Protein AF-A0A1Z8KVC8-F1 (afdb_monomer)

Radius of gyration: 17.18 Å; Cα contacts (8 Å, |Δi|>4): 32; chains: 1; bounding box: 42×30×48 Å

Solvent-accessible surface area (backbone atoms only — not comparable to full-atom values): 5539 Å² total; per-residue (Å²): 132,96,69,88,51,96,74,48,54,94,98,52,83,68,76,79,89,82,76,93,52,73,95,78,58,62,89,96,56,94,77,87,86,84,87,86,85,68,39,76,56,100,87,40,82,44,82,67,77,73,64,53,85,83,89,46,84,57,81,78,82,93,79,87,86,85,86,88,84,84,131

Mean predicted aligned error: 6.05 Å

Secondary structure (DSSP, 8-state):
--S--SS--TTSPPPPP----GGG--TTS---------EE-SSSEEPPPPPPSSSPPPP------------

Structure (mmCIF, N/CA/C/O backbone):
data_AF-A0A1Z8KVC8-F1
#
_entry.id   AF-A0A1Z8KVC8-F1
#
loop_
_atom_site.group_PDB
_atom_site.id
_atom_site.type_symbol
_atom_site.label_atom_id
_atom_site.label_alt_id
_atom_site.label_comp_id
_atom_site.label_asym_id
_atom_site.label_entity_id
_atom_site.label_seq_id
_atom_site.pdbx_PDB_ins_code
_atom_site.Cartn_x
_atom_site.Cartn_y
_atom_site.Cartn_z
_atom_site.occupancy
_atom_site.B_iso_or_equiv
_atom_site.auth_seq_id
_atom_site.auth_comp_id
_atom_site.auth_asym_id
_atom_site.auth_atom_id
_atom_site.pdbx_PDB_model_num
ATOM 1 N N . TRP A 1 1 ? -2.396 3.521 -23.752 1.00 54.66 1 TRP A N 1
ATOM 2 C CA . TRP A 1 1 ? -1.278 3.315 -22.812 1.00 54.66 1 TRP A CA 1
ATOM 3 C C . TRP A 1 1 ? -0.977 1.818 -22.834 1.00 54.66 1 TRP A C 1
ATOM 5 O O . T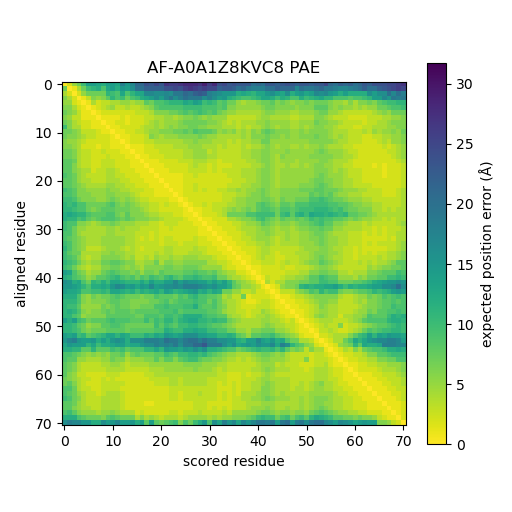RP A 1 1 ? -1.768 1.044 -22.334 1.00 54.66 1 TRP A O 1
ATOM 15 N N . GLY A 1 2 ? 0.033 1.387 -23.598 1.00 51.97 2 GLY A N 1
ATOM 16 C CA . GLY A 1 2 ? 0.152 -0.020 -24.032 1.00 51.97 2 GLY A CA 1
ATOM 17 C C . GLY A 1 2 ? 0.810 -0.984 -23.038 1.00 51.97 2 GLY A C 1
ATOM 18 O O . GLY A 1 2 ? 0.768 -2.186 -23.259 1.00 51.97 2 GLY A O 1
ATOM 19 N N . TYR A 1 3 ? 1.404 -0.471 -21.959 1.00 67.94 3 TYR A N 1
ATOM 20 C CA . TYR A 1 3 ? 2.090 -1.275 -20.949 1.00 67.94 3 TYR A CA 1
ATOM 21 C C . TYR A 1 3 ? 1.354 -1.162 -19.614 1.00 67.94 3 TYR A C 1
ATOM 23 O O . TYR A 1 3 ? 1.065 -0.048 -19.163 1.00 67.94 3 TYR A O 1
ATOM 31 N N . GLY A 1 4 ? 1.050 -2.307 -18.997 1.00 67.00 4 GLY A N 1
AT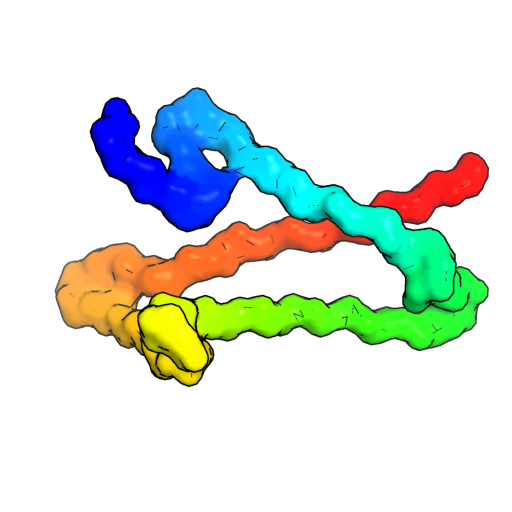OM 32 C CA . GLY A 1 4 ? 0.550 -2.360 -17.625 1.00 67.00 4 GLY A CA 1
ATOM 33 C C . GLY A 1 4 ? 1.599 -1.822 -16.652 1.00 67.00 4 GLY A C 1
ATOM 34 O O . GLY A 1 4 ? 2.800 -1.961 -16.885 1.00 67.00 4 GLY A O 1
ATOM 35 N N . ARG A 1 5 ? 1.150 -1.178 -15.575 1.00 83.06 5 ARG A N 1
ATOM 36 C CA . ARG A 1 5 ? 2.016 -0.739 -14.473 1.00 83.06 5 ARG A CA 1
ATOM 37 C C . ARG A 1 5 ? 1.672 -1.534 -13.219 1.00 83.06 5 ARG A C 1
ATOM 39 O O . ARG A 1 5 ? 0.644 -2.206 -13.171 1.00 83.06 5 ARG A O 1
ATOM 46 N N . ALA A 1 6 ? 2.539 -1.467 -12.215 1.00 82.81 6 ALA A N 1
ATOM 47 C CA . ALA A 1 6 ? 2.357 -2.175 -10.953 1.00 82.81 6 ALA A CA 1
ATOM 48 C C . ALA A 1 6 ? 1.166 -1.597 -10.159 1.00 82.81 6 ALA A C 1
ATOM 50 O O . ALA A 1 6 ? 1.339 -0.702 -9.338 1.00 82.81 6 ALA A O 1
ATOM 51 N N . GLY A 1 7 ? -0.046 -2.081 -10.447 1.00 85.88 7 GLY A N 1
ATOM 52 C CA . GLY A 1 7 ? -1.269 -1.749 -9.708 1.00 85.88 7 GLY A CA 1
ATO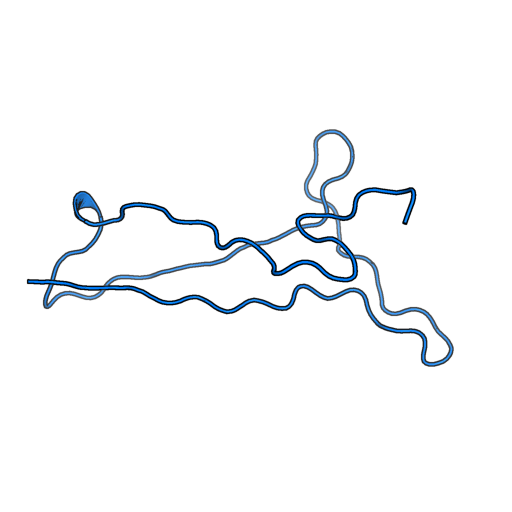M 53 C C . GLY A 1 7 ? -2.003 -0.474 -10.140 1.00 85.88 7 GLY A C 1
ATOM 54 O O . GLY A 1 7 ? -2.933 -0.069 -9.452 1.00 85.88 7 GLY A O 1
ATOM 55 N N . TRP A 1 8 ? -1.626 0.168 -11.255 1.00 88.62 8 TRP A N 1
ATOM 56 C CA . TRP A 1 8 ? -2.298 1.390 -11.724 1.00 88.62 8 TRP A CA 1
ATOM 57 C C . TRP A 1 8 ? -2.238 1.598 -13.241 1.00 88.62 8 TRP A C 1
ATOM 59 O O . TRP A 1 8 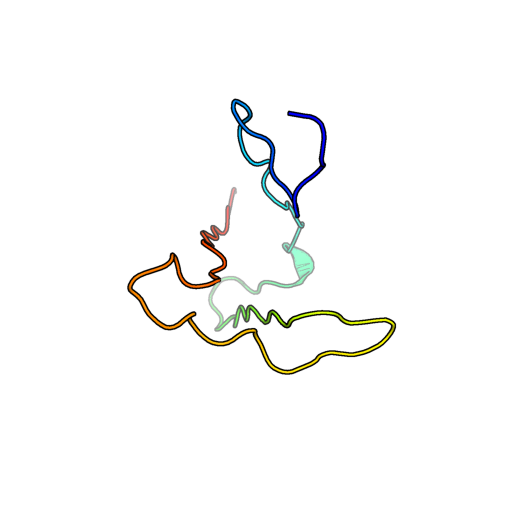? -1.390 1.034 -13.937 1.00 88.62 8 TRP A O 1
ATOM 69 N N . CYS A 1 9 ? -3.118 2.462 -13.753 1.00 89.12 9 CYS A N 1
ATOM 70 C CA . CYS A 1 9 ? -3.239 2.786 -15.174 1.00 89.12 9 CYS A CA 1
ATOM 71 C C . CYS A 1 9 ? -3.496 4.294 -15.363 1.00 89.12 9 CYS A C 1
ATOM 73 O O . CYS A 1 9 ? -4.262 4.873 -14.594 1.00 89.12 9 CYS A O 1
ATOM 75 N N . PRO A 1 10 ? -2.905 4.966 -16.371 1.00 90.31 10 PRO A N 1
ATOM 76 C CA . PRO A 1 10 ? -3.219 6.366 -16.649 1.00 90.31 10 PRO A CA 1
ATOM 77 C C . PRO A 1 10 ? -4.710 6.574 -16.952 1.00 90.31 10 PRO A C 1
ATOM 79 O O . PRO A 1 10 ? -5.260 5.909 -17.830 1.00 90.31 10 PRO A O 1
ATOM 82 N N . GLY A 1 11 ? -5.339 7.528 -16.260 1.00 91.75 11 GLY A N 1
ATOM 83 C CA . GLY A 1 11 ? -6.763 7.842 -16.424 1.00 91.75 11 GLY A CA 1
ATOM 84 C C . GLY A 1 11 ? -7.715 6.868 -15.722 1.00 91.75 11 GLY A C 1
ATOM 85 O O . GLY A 1 11 ? -8.891 6.838 -16.070 1.00 91.75 11 GLY A O 1
ATOM 86 N N . GLN A 1 12 ? -7.218 6.066 -14.776 1.00 89.75 12 GLN A N 1
ATOM 87 C CA . GLN A 1 12 ? -8.032 5.187 -13.938 1.00 89.75 12 GLN A CA 1
ATOM 88 C C . GLN A 1 12 ? -7.685 5.376 -12.466 1.00 89.75 12 GLN A C 1
ATOM 90 O O . GLN A 1 12 ? -6.517 5.563 -12.118 1.00 89.75 12 GLN A O 1
ATOM 95 N N . ASP A 1 13 ? -8.702 5.268 -11.619 1.00 92.75 13 ASP A N 1
ATOM 96 C CA . ASP A 1 13 ? -8.514 5.251 -10.175 1.00 92.75 13 ASP A CA 1
ATOM 97 C C . ASP A 1 13 ? -7.770 3.978 -9.746 1.00 92.75 13 ASP A C 1
ATOM 99 O O . ASP A 1 13 ? -7.999 2.876 -10.266 1.00 92.75 13 ASP A O 1
ATOM 103 N N . VAL A 1 14 ? -6.867 4.127 -8.776 1.00 91.81 14 VAL A N 1
ATOM 104 C CA . VAL A 1 14 ? -6.187 2.992 -8.145 1.00 91.81 14 VAL A CA 1
ATOM 105 C C . VAL A 1 14 ? -7.190 2.272 -7.251 1.00 91.81 14 VAL A C 1
ATOM 107 O O . VAL A 1 14 ? -7.795 2.880 -6.370 1.00 91.81 14 VAL A O 1
ATOM 110 N N . HIS A 1 15 ? -7.365 0.970 -7.468 1.00 91.81 15 HIS A N 1
ATOM 111 C CA . HIS A 1 15 ? -8.256 0.165 -6.639 1.00 91.81 15 HIS A CA 1
ATOM 112 C C . HIS A 1 15 ? -7.561 -0.178 -5.312 1.00 91.81 15 HIS A C 1
ATOM 114 O O . HIS A 1 15 ? -6.418 -0.643 -5.338 1.00 91.81 15 HIS A O 1
ATOM 120 N N . PRO A 1 16 ? -8.214 0.024 -4.155 1.00 92.25 16 PRO A N 1
ATOM 121 C CA . PRO A 1 16 ? -7.618 -0.302 -2.868 1.00 92.25 16 PRO A CA 1
ATOM 122 C C . PRO A 1 16 ? -7.538 -1.818 -2.664 1.00 92.25 16 PRO A C 1
ATOM 124 O O . PRO A 1 16 ? -8.423 -2.569 -3.079 1.00 92.25 16 PRO A O 1
ATOM 127 N N . MET A 1 17 ? -6.504 -2.263 -1.952 1.00 91.31 17 MET A N 1
ATOM 128 C CA . MET A 1 17 ? -6.484 -3.605 -1.376 1.00 91.31 17 MET A CA 1
ATOM 129 C C . MET A 1 17 ? -7.360 -3.611 -0.122 1.00 91.31 17 MET A C 1
ATOM 131 O O . MET A 1 17 ? -7.121 -2.844 0.809 1.00 91.31 17 MET A O 1
ATOM 135 N N . ILE A 1 18 ? -8.367 -4.482 -0.105 1.00 94.69 18 ILE A N 1
ATOM 136 C CA . ILE A 1 18 ? -9.281 -4.653 1.026 1.00 94.69 18 ILE A CA 1
ATOM 137 C C . ILE A 1 18 ? -9.014 -6.024 1.642 1.00 94.69 18 ILE A C 1
ATOM 139 O O . ILE A 1 18 ? -8.962 -7.035 0.943 1.00 94.69 18 ILE A O 1
ATOM 143 N N . THR A 1 19 ? -8.817 -6.062 2.954 1.00 93.94 19 THR A N 1
ATOM 144 C CA . THR A 1 19 ? -8.619 -7.294 3.720 1.00 93.94 19 THR A CA 1
ATOM 145 C C . THR A 1 19 ? -9.418 -7.189 5.004 1.00 93.94 19 THR A C 1
ATOM 147 O O . THR A 1 19 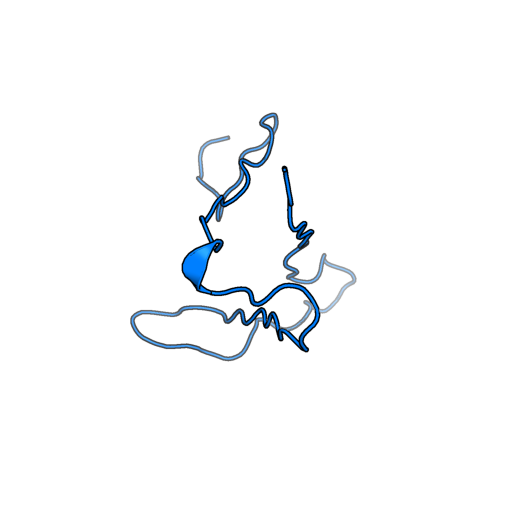? -9.341 -6.172 5.693 1.00 93.94 19 THR A O 1
ATOM 150 N N . ASP A 1 20 ? -10.204 -8.223 5.296 1.00 94.75 20 ASP A N 1
ATOM 151 C CA . ASP A 1 20 ? -10.918 -8.318 6.562 1.00 94.75 20 ASP A CA 1
ATOM 152 C C . ASP A 1 20 ? -9.926 -8.691 7.666 1.00 94.75 20 ASP A C 1
ATOM 154 O O . ASP A 1 20 ? -9.230 -9.704 7.577 1.00 94.75 20 ASP A O 1
ATOM 158 N N . ILE A 1 21 ? -9.838 -7.830 8.675 1.00 93.56 21 ILE A N 1
ATOM 159 C CA . ILE A 1 21 ? -8.950 -7.991 9.827 1.00 93.56 21 ILE A CA 1
ATOM 160 C C . ILE A 1 21 ? -9.729 -8.178 11.133 1.00 93.56 21 ILE A C 1
ATOM 162 O O . ILE A 1 21 ? -9.130 -8.097 12.201 1.00 93.56 21 ILE A O 1
ATOM 166 N N . THR A 1 22 ? -11.047 -8.404 11.070 1.00 92.94 22 THR A N 1
ATOM 167 C CA . THR A 1 22 ? -11.941 -8.441 12.242 1.00 92.94 22 THR A CA 1
ATOM 168 C C . THR A 1 22 ? -11.430 -9.389 13.325 1.00 92.94 22 THR A C 1
ATOM 170 O O . THR A 1 22 ? -11.358 -9.010 14.490 1.00 92.94 22 THR A O 1
ATOM 173 N N . ASP A 1 23 ? -10.979 -10.580 12.930 1.00 93.31 23 ASP A N 1
ATOM 174 C CA . ASP A 1 23 ? -10.499 -11.613 13.857 1.00 93.31 23 ASP A CA 1
ATOM 175 C C . ASP A 1 23 ? -9.040 -11.414 14.310 1.00 93.31 23 ASP A C 1
ATOM 177 O O . ASP A 1 23 ? -8.530 -12.171 15.135 1.00 93.31 23 ASP A O 1
ATOM 181 N N . TYR A 1 24 ? -8.356 -10.401 13.776 1.00 91.06 24 TYR A N 1
ATOM 182 C CA . TYR A 1 24 ? -6.952 -10.091 14.062 1.00 91.06 24 TYR A CA 1
ATOM 183 C C . TYR A 1 24 ? -6.779 -8.833 14.917 1.00 91.06 24 TYR A C 1
ATOM 185 O O . TYR A 1 24 ? -5.647 -8.467 15.232 1.00 91.06 24 TYR A O 1
ATOM 193 N N . VAL A 1 25 ? -7.877 -8.162 15.273 1.00 92.06 25 VAL A N 1
ATOM 194 C CA . VAL A 1 25 ? -7.858 -6.909 16.030 1.00 92.06 25 VAL A CA 1
ATOM 195 C C . VAL A 1 25 ? -8.602 -7.076 17.349 1.00 92.06 25 VAL A C 1
ATOM 197 O O . VAL A 1 25 ? -9.787 -7.403 17.380 1.00 92.06 25 VAL A O 1
ATOM 200 N N . ALA A 1 26 ? -7.931 -6.765 18.455 1.00 91.56 26 ALA A N 1
ATOM 201 C CA . ALA A 1 26 ? -8.543 -6.700 19.778 1.00 91.56 26 ALA A CA 1
ATOM 202 C C . ALA A 1 26 ? -8.869 -5.242 20.137 1.00 91.56 26 ALA A C 1
ATOM 204 O O . ALA A 1 26 ? -7.982 -4.406 20.319 1.00 91.56 26 ALA A O 1
ATOM 205 N N . THR A 1 27 ? -10.161 -4.906 20.233 1.00 89.50 27 THR A N 1
ATOM 206 C CA . THR A 1 27 ? -10.578 -3.538 20.588 1.00 89.50 27 THR A CA 1
ATOM 207 C C . THR A 1 27 ? -10.226 -3.231 22.042 1.00 89.50 27 THR A C 1
ATOM 209 O O . THR A 1 27 ? -10.658 -3.939 22.946 1.00 89.50 27 THR A O 1
ATOM 212 N N . GLY A 1 28 ? -9.518 -2.123 22.271 1.00 90.75 28 GLY A N 1
ATOM 213 C CA . GLY A 1 28 ? -9.081 -1.702 23.607 1.00 90.75 28 GLY A CA 1
ATOM 214 C C . GLY A 1 28 ? -7.679 -2.184 23.985 1.00 90.75 28 GLY A C 1
ATOM 215 O O . GLY A 1 28 ? -7.171 -1.768 25.023 1.00 90.75 28 GLY A O 1
ATOM 216 N N . GLU A 1 29 ? -7.044 -2.992 23.135 1.00 93.12 29 GLU A N 1
ATOM 217 C CA . GLU A 1 29 ? -5.658 -3.436 23.287 1.00 93.12 29 GLU A CA 1
ATOM 218 C C . GLU A 1 29 ? -4.732 -2.766 22.258 1.00 93.12 29 GLU A C 1
ATOM 220 O O . GLU A 1 29 ? -5.175 -2.077 21.330 1.00 93.12 29 GLU A O 1
ATOM 225 N N . GLU A 1 30 ? -3.424 -2.958 22.428 1.00 93.44 30 GLU A N 1
ATOM 226 C CA . GLU A 1 30 ? -2.427 -2.534 21.449 1.00 93.44 30 GLU A CA 1
ATOM 227 C C . GLU A 1 30 ? -2.422 -3.493 20.255 1.00 93.44 30 GLU A C 1
ATOM 229 O O . GLU A 1 30 ? -2.232 -4.697 20.402 1.00 93.44 30 GLU A O 1
ATOM 234 N N . ASN A 1 31 ? -2.606 -2.939 19.058 1.00 92.19 31 ASN A N 1
ATOM 235 C CA . ASN A 1 31 ? -2.544 -3.675 17.802 1.00 92.19 31 ASN A CA 1
ATOM 236 C C . ASN A 1 31 ? -1.480 -3.017 16.913 1.00 92.19 31 ASN A C 1
ATOM 238 O O . ASN A 1 31 ? -1.483 -1.795 16.754 1.00 92.19 31 ASN A O 1
ATOM 242 N N . VAL A 1 32 ? -0.585 -3.810 16.317 1.00 93.19 32 VAL A N 1
ATOM 243 C CA . VAL A 1 32 ? 0.508 -3.307 15.467 1.00 93.19 32 VAL A CA 1
ATOM 244 C C . VAL A 1 32 ? 0.239 -3.659 14.008 1.00 93.19 32 VAL A C 1
ATOM 246 O O . VAL A 1 32 ? 0.167 -4.830 13.646 1.00 93.19 32 VAL A O 1
ATOM 249 N N . MET A 1 33 ? 0.144 -2.636 13.156 1.00 90.81 33 MET A N 1
ATOM 250 C CA . MET A 1 33 ? 0.097 -2.791 11.703 1.00 90.81 33 MET A CA 1
ATOM 251 C C . MET A 1 33 ? 1.457 -2.425 11.112 1.00 90.81 33 MET A C 1
ATOM 253 O O . MET A 1 33 ? 1.950 -1.315 11.314 1.00 90.81 33 MET A O 1
ATO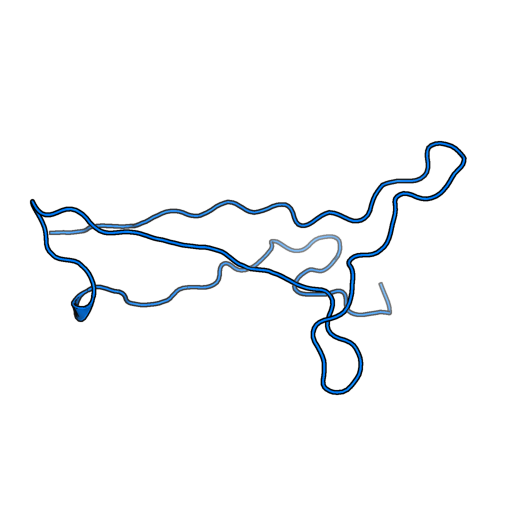M 257 N N . GLN A 1 34 ? 2.054 -3.348 10.361 1.00 91.69 34 GLN A N 1
ATOM 258 C CA . GLN A 1 34 ? 3.322 -3.129 9.675 1.00 91.69 34 GLN A CA 1
ATOM 259 C C . GLN A 1 34 ? 3.139 -3.283 8.168 1.00 91.69 34 GLN A C 1
ATOM 261 O O . GLN A 1 34 ? 2.508 -4.226 7.696 1.00 91.69 34 GLN A O 1
ATOM 266 N N . TYR A 1 35 ? 3.735 -2.363 7.417 1.00 89.38 35 TYR A N 1
ATOM 267 C CA . TYR A 1 35 ? 3.869 -2.461 5.971 1.00 89.38 35 TYR A CA 1
ATOM 268 C C . TYR A 1 35 ? 5.337 -2.687 5.619 1.00 89.38 35 TYR A C 1
ATOM 270 O O . TYR A 1 35 ? 6.218 -1.977 6.109 1.00 89.38 35 TYR A O 1
ATOM 278 N N .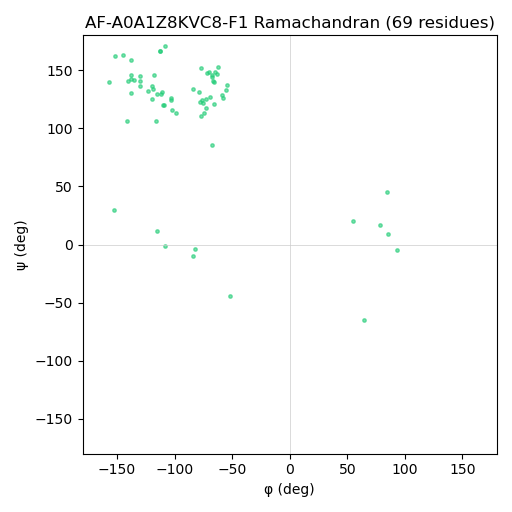 SER A 1 36 ? 5.598 -3.669 4.764 1.00 88.06 36 SER A N 1
ATOM 279 C CA . SER A 1 36 ? 6.905 -3.898 4.162 1.00 88.06 36 SER A CA 1
ATOM 280 C C . SER A 1 36 ? 6.744 -4.038 2.655 1.00 88.06 36 SER A C 1
ATOM 282 O O . SER A 1 36 ? 5.786 -4.627 2.156 1.00 88.06 36 SER A O 1
ATOM 284 N N . ALA A 1 37 ? 7.691 -3.467 1.922 1.00 86.19 37 ALA A N 1
ATOM 285 C CA . ALA A 1 37 ? 7.771 -3.602 0.482 1.00 86.19 37 ALA A CA 1
ATOM 286 C C . ALA A 1 37 ? 9.222 -3.811 0.089 1.00 86.19 37 ALA A C 1
ATOM 288 O O . ALA A 1 37 ? 10.131 -3.242 0.696 1.00 86.19 37 ALA A O 1
ATOM 289 N N . CYS A 1 38 ? 9.431 -4.598 -0.956 1.00 86.38 38 CYS A N 1
ATOM 290 C CA . CYS A 1 38 ? 10.722 -4.665 -1.602 1.00 86.38 38 CYS A CA 1
ATOM 291 C C . CYS A 1 38 ? 10.594 -4.853 -3.099 1.00 86.38 38 CYS A C 1
ATOM 293 O O . CYS A 1 38 ? 9.542 -5.217 -3.628 1.00 86.38 38 CYS A O 1
ATOM 295 N N . ARG A 1 39 ? 11.697 -4.565 -3.784 1.00 87.19 39 ARG A N 1
ATOM 296 C CA . ARG A 1 39 ? 11.813 -4.822 -5.206 1.00 87.19 39 ARG A CA 1
ATOM 297 C C . ARG A 1 39 ? 11.941 -6.329 -5.401 1.00 87.19 39 ARG A C 1
ATOM 299 O O . ARG A 1 39 ? 12.906 -6.931 -4.941 1.00 87.19 39 ARG A O 1
ATOM 306 N N . GLU A 1 40 ? 10.971 -6.917 -6.087 1.00 85.31 40 GLU A N 1
ATOM 307 C CA . GLU A 1 40 ? 11.003 -8.329 -6.460 1.00 85.31 40 GLU A CA 1
ATOM 308 C C . GLU A 1 40 ? 11.810 -8.492 -7.756 1.00 85.31 40 GLU A C 1
ATOM 310 O O . GLU A 1 40 ? 11.686 -7.699 -8.697 1.00 85.31 40 GLU A O 1
ATOM 315 N N . SER A 1 41 ? 12.708 -9.472 -7.771 1.00 86.81 41 SER A N 1
ATOM 316 C CA . SER A 1 41 ? 13.495 -9.842 -8.941 1.00 86.81 41 SER A CA 1
ATOM 317 C C . SER A 1 41 ? 13.638 -11.360 -9.001 1.00 86.81 41 SER A C 1
ATOM 319 O O . SER A 1 41 ? 14.451 -11.945 -8.281 1.00 86.81 41 SER A O 1
ATOM 321 N N . TRP A 1 42 ? 12.902 -11.970 -9.931 1.00 81.38 42 TRP A N 1
ATOM 322 C CA . TRP A 1 42 ? 12.821 -13.409 -10.209 1.00 81.38 42 TRP A CA 1
ATOM 323 C C . TRP A 1 42 ? 12.231 -14.261 -9.086 1.00 81.38 42 TRP A C 1
ATOM 325 O O . TRP A 1 42 ? 11.222 -14.907 -9.321 1.00 81.38 42 TRP A O 1
ATOM 335 N N . ASN A 1 43 ? 12.898 -14.345 -7.935 1.00 84.31 43 ASN A N 1
ATOM 336 C CA . ASN A 1 43 ? 12.474 -15.151 -6.781 1.00 84.31 43 ASN A CA 1
ATOM 337 C C . ASN A 1 43 ? 13.010 -14.549 -5.471 1.00 84.31 43 ASN A C 1
ATOM 339 O O . ASN A 1 43 ? 13.364 -15.270 -4.535 1.00 84.31 43 ASN A O 1
ATOM 343 N N . GLY A 1 44 ? 13.192 -13.231 -5.427 1.00 88.44 44 GLY A N 1
ATOM 344 C CA . GLY A 1 44 ? 14.004 -12.614 -4.389 1.00 88.44 44 GLY A CA 1
ATOM 345 C C . GLY A 1 44 ? 13.686 -11.153 -4.148 1.00 88.44 44 GLY A C 1
ATOM 346 O O . GLY A 1 44 ? 13.486 -10.369 -5.074 1.00 88.44 44 GLY A O 1
ATOM 347 N N . CYS A 1 45 ? 13.700 -10.810 -2.867 1.00 90.38 45 CYS A N 1
ATOM 348 C CA . CYS A 1 45 ? 13.667 -9.449 -2.370 1.00 90.38 45 CYS A CA 1
ATOM 349 C C . CYS A 1 45 ? 15.069 -8.852 -2.548 1.00 90.38 45 CYS A C 1
ATOM 351 O O . CYS A 1 45 ? 16.019 -9.313 -1.914 1.00 90.38 45 CYS A O 1
ATOM 353 N N . VAL A 1 46 ? 15.211 -7.890 -3.457 1.00 90.44 46 VAL A N 1
ATOM 354 C CA . VAL A 1 46 ? 16.489 -7.227 -3.752 1.00 90.44 46 VAL A CA 1
ATOM 355 C C . VAL A 1 46 ? 16.460 -5.767 -3.321 1.00 90.44 46 VAL A C 1
ATOM 357 O O . VAL A 1 46 ? 15.394 -5.198 -3.063 1.00 90.44 46 VAL A O 1
ATOM 360 N N . ASP A 1 47 ? 17.645 -5.157 -3.278 1.00 88.50 47 ASP A N 1
ATOM 361 C CA . ASP A 1 47 ? 17.785 -3.749 -2.935 1.00 88.50 47 ASP A CA 1
ATOM 362 C C . ASP A 1 47 ? 16.912 -2.860 -3.841 1.00 88.50 47 ASP A C 1
ATOM 364 O O . ASP A 1 47 ? 16.831 -3.073 -5.066 1.00 88.50 47 ASP A O 1
ATOM 368 N N . PRO A 1 48 ? 16.236 -1.855 -3.255 1.00 85.12 48 PRO A N 1
ATOM 369 C CA . PRO A 1 48 ? 15.418 -0.932 -4.017 1.00 85.12 48 PRO A CA 1
ATOM 370 C C . PRO A 1 48 ? 16.285 -0.147 -5.014 1.00 85.12 48 PRO A C 1
ATOM 372 O O . PRO A 1 48 ? 17.483 0.051 -4.797 1.00 85.12 48 PRO A O 1
ATOM 375 N N . PRO A 1 49 ? 15.706 0.310 -6.136 1.00 83.69 49 PRO A N 1
ATOM 376 C CA . PRO A 1 49 ? 16.451 1.116 -7.084 1.00 83.69 49 PRO A CA 1
ATOM 377 C C . PRO A 1 49 ? 16.837 2.458 -6.449 1.00 83.69 49 PRO A C 1
ATOM 379 O O . PRO A 1 49 ? 16.049 3.069 -5.731 1.00 83.69 49 PRO A O 1
ATOM 382 N N . VAL A 1 50 ? 18.056 2.918 -6.728 1.00 86.25 50 VAL A N 1
ATOM 383 C CA . VAL A 1 50 ? 18.536 4.232 -6.285 1.00 86.25 50 VAL A CA 1
ATOM 384 C C . VAL A 1 50 ? 17.953 5.343 -7.157 1.00 86.25 50 VAL A C 1
ATOM 386 O O . VAL A 1 50 ? 17.658 5.127 -8.336 1.00 86.25 50 VAL A O 1
ATOM 389 N N . CYS A 1 51 ? 17.804 6.540 -6.587 1.00 88.44 51 CYS A N 1
ATOM 390 C CA . CYS A 1 51 ? 17.421 7.726 -7.348 1.00 88.44 51 CYS A CA 1
ATOM 391 C C . CYS A 1 51 ? 18.399 7.949 -8.515 1.00 88.44 51 CYS A C 1
ATOM 393 O O . CYS A 1 51 ? 19.616 7.892 -8.302 1.00 88.44 51 CYS A O 1
ATOM 395 N N . PRO A 1 52 ? 17.911 8.206 -9.741 1.00 87.31 52 PRO A N 1
ATOM 396 C CA . PRO A 1 52 ? 18.800 8.470 -10.858 1.00 87.31 52 PRO A CA 1
ATOM 397 C C . PRO A 1 52 ? 19.536 9.805 -10.654 1.00 87.31 52 PRO A C 1
ATOM 399 O O . PRO A 1 52 ? 18.950 10.753 -10.127 1.00 87.31 52 PRO A O 1
ATOM 402 N N . PRO A 1 53 ? 20.795 9.929 -11.107 1.00 82.88 53 PRO A N 1
ATOM 403 C CA . PRO A 1 53 ? 21.435 11.235 -11.203 1.00 82.88 53 PRO A CA 1
ATOM 404 C C . PRO A 1 53 ? 20.692 12.103 -12.241 1.00 82.88 53 PRO A C 1
ATOM 406 O O . PRO A 1 53 ? 20.193 11.569 -13.234 1.00 82.88 53 PRO A O 1
ATOM 409 N N . ASN A 1 54 ? 20.672 13.430 -12.044 1.00 85.94 54 ASN A N 1
ATOM 410 C CA . ASN A 1 54 ? 20.042 14.456 -12.908 1.00 85.94 54 ASN A CA 1
ATOM 411 C C . ASN A 1 54 ? 18.537 14.724 -12.684 1.00 85.94 54 ASN A C 1
ATOM 413 O O . ASN A 1 54 ? 17.786 14.811 -13.655 1.00 85.94 54 ASN A O 1
ATOM 417 N N . ASP A 1 55 ? 18.091 14.851 -11.430 1.00 76.69 55 ASP A N 1
ATOM 418 C CA . ASP A 1 55 ? 16.728 15.296 -11.060 1.00 76.69 55 A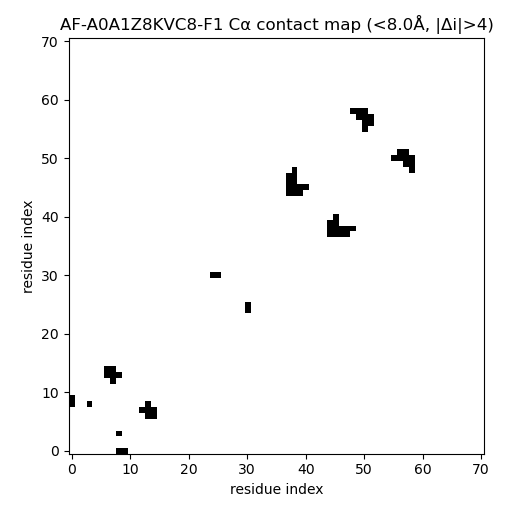SP A CA 1
ATOM 419 C C . ASP A 1 55 ? 15.577 14.492 -11.695 1.00 76.69 55 ASP A C 1
ATOM 421 O O . ASP A 1 55 ? 14.431 14.940 -11.778 1.00 76.69 55 ASP A O 1
ATOM 425 N N . CYS A 1 56 ? 15.866 13.273 -12.148 1.00 81.94 56 CYS A N 1
ATOM 426 C CA . CYS A 1 56 ? 14.842 12.345 -12.594 1.00 81.94 56 CYS A CA 1
ATOM 427 C C . CYS A 1 56 ? 14.043 11.853 -11.384 1.00 81.94 56 CYS A C 1
ATOM 429 O O . CYS A 1 56 ? 14.575 11.707 -10.284 1.00 81.94 56 CYS A O 1
ATOM 431 N N . TYR A 1 57 ? 12.761 11.563 -11.601 1.00 85.19 57 TYR A N 1
ATOM 432 C CA . TYR A 1 57 ? 11.867 11.124 -10.535 1.00 85.19 57 TYR A CA 1
ATOM 433 C C . TYR A 1 57 ? 12.389 9.850 -9.852 1.00 85.19 57 TYR A C 1
ATOM 435 O O . TYR A 1 57 ? 12.670 8.845 -10.515 1.00 85.19 57 TYR A O 1
ATOM 443 N N . CYS A 1 58 ? 12.527 9.910 -8.525 1.00 88.31 58 CYS A N 1
ATOM 444 C CA . CYS A 1 58 ? 12.947 8.771 -7.723 1.00 88.31 58 CYS A CA 1
ATOM 445 C C . CYS A 1 58 ? 11.865 7.681 -7.728 1.00 88.31 58 CYS A C 1
ATOM 447 O O . CYS A 1 58 ? 10.674 7.990 -7.708 1.00 88.31 58 CYS A O 1
ATOM 449 N N . PRO A 1 59 ? 12.255 6.398 -7.722 1.00 86.50 59 PRO A N 1
ATOM 450 C CA . PRO A 1 59 ? 11.300 5.316 -7.550 1.00 86.50 59 PRO A CA 1
ATOM 451 C C . PRO A 1 59 ? 10.685 5.384 -6.147 1.00 86.50 59 PRO A C 1
ATOM 453 O O . PRO A 1 59 ? 11.395 5.279 -5.149 1.00 86.50 59 PRO A O 1
ATOM 456 N N . GLU A 1 60 ? 9.365 5.523 -6.072 1.00 87.19 60 GLU A N 1
ATOM 457 C CA . GLU A 1 60 ? 8.624 5.553 -4.811 1.00 87.19 60 GLU A CA 1
ATOM 458 C C . GLU A 1 60 ? 7.330 4.738 -4.887 1.00 87.19 60 GLU A C 1
ATOM 460 O O . GLU A 1 60 ? 6.800 4.468 -5.968 1.00 87.19 60 GLU A O 1
ATOM 465 N N . ILE A 1 61 ? 6.824 4.344 -3.716 1.00 87.69 61 ILE A N 1
ATOM 466 C CA . ILE A 1 61 ? 5.489 3.768 -3.555 1.00 87.69 61 ILE A CA 1
ATOM 467 C C . ILE A 1 61 ? 4.696 4.736 -2.681 1.00 87.69 61 ILE A C 1
ATOM 469 O O . ILE A 1 61 ? 4.921 4.816 -1.474 1.00 87.69 61 ILE A O 1
ATOM 473 N N . ALA A 1 62 ? 3.770 5.471 -3.290 1.00 90.94 62 ALA A N 1
ATOM 474 C CA . ALA A 1 62 ? 2.833 6.304 -2.550 1.00 90.94 62 ALA A CA 1
ATOM 475 C C . ALA A 1 62 ? 1.773 5.407 -1.892 1.00 90.94 62 ALA A C 1
ATOM 477 O O . ALA A 1 62 ? 0.983 4.766 -2.584 1.00 90.94 62 ALA A O 1
ATOM 478 N N . VAL A 1 63 ? 1.769 5.347 -0.558 1.00 91.50 63 VAL A N 1
ATOM 479 C CA . VAL A 1 63 ? 0.861 4.492 0.221 1.00 91.50 63 VAL A CA 1
ATOM 480 C C . VAL A 1 63 ? -0.015 5.341 1.130 1.00 91.50 63 VAL A C 1
ATOM 482 O O . VAL A 1 63 ? 0.465 6.221 1.839 1.00 91.50 63 VAL A O 1
ATOM 485 N N . SER A 1 64 ? -1.307 5.028 1.136 1.00 93.69 64 SER A N 1
ATOM 486 C CA . SER A 1 64 ? -2.252 5.459 2.163 1.00 93.69 64 SER A CA 1
ATOM 487 C C . SER A 1 64 ? -3.025 4.234 2.644 1.00 93.69 64 SER A C 1
ATOM 489 O O . SER A 1 64 ? -3.400 3.380 1.841 1.00 93.69 64 SER A O 1
ATOM 491 N N . SER A 1 65 ? -3.213 4.114 3.956 1.00 94.31 65 SER A N 1
ATOM 492 C CA . SER A 1 65 ? -3.894 2.979 4.580 1.00 94.31 65 SER A CA 1
ATOM 493 C C . SER A 1 65 ? -4.871 3.472 5.633 1.00 94.31 65 SER A C 1
ATOM 495 O O . SER A 1 65 ? -4.558 4.392 6.390 1.00 94.31 65 SER A O 1
ATOM 497 N N . TYR A 1 66 ? -6.027 2.823 5.707 1.00 93.19 66 TYR A N 1
ATOM 498 C CA . TYR A 1 66 ? -7.096 3.171 6.632 1.00 93.19 66 TYR A CA 1
ATOM 499 C C . TYR A 1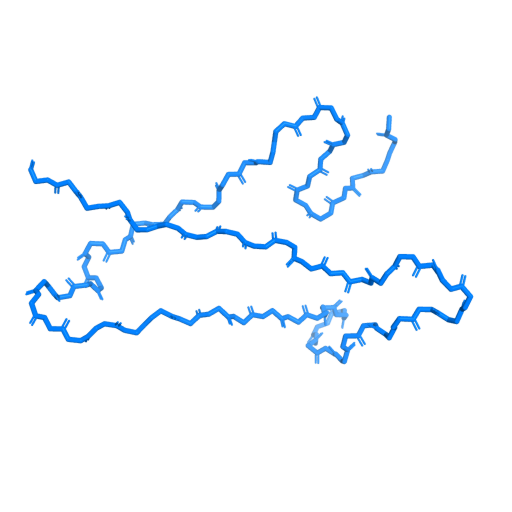 66 ? -7.677 1.892 7.220 1.00 93.19 66 TYR A C 1
ATOM 501 O O . TYR A 1 66 ? -7.826 0.896 6.514 1.00 93.19 66 TYR A O 1
ATOM 509 N N . ILE A 1 67 ? -8.029 1.937 8.501 1.00 92.75 67 ILE A N 1
ATOM 510 C CA . ILE A 1 67 ? -8.799 0.883 9.156 1.00 92.75 67 ILE A CA 1
ATOM 511 C C . ILE A 1 67 ? -10.229 1.391 9.275 1.00 92.75 67 ILE A C 1
ATOM 513 O O . ILE A 1 67 ? -10.468 2.477 9.806 1.00 92.75 67 ILE A O 1
ATOM 517 N N . ILE A 1 68 ? -11.174 0.608 8.766 1.00 93.75 68 ILE A N 1
ATOM 518 C CA . ILE A 1 68 ? -12.598 0.902 8.879 1.00 93.75 68 ILE A CA 1
ATOM 519 C C . ILE A 1 68 ? -13.146 0.004 9.981 1.00 93.75 68 ILE A C 1
ATOM 521 O O . ILE A 1 68 ? -13.133 -1.214 9.848 1.00 93.75 68 ILE A O 1
ATOM 525 N N . ILE A 1 69 ? -13.614 0.614 11.067 1.00 90.88 69 ILE A N 1
ATOM 526 C CA . ILE A 1 69 ? -14.315 -0.079 12.150 1.00 90.88 69 ILE A CA 1
ATOM 527 C C . ILE A 1 69 ? -15.768 0.365 12.085 1.00 90.88 69 ILE A C 1
ATOM 529 O O . ILE A 1 69 ? -16.061 1.554 12.217 1.00 90.88 69 ILE A O 1
ATOM 533 N N . TRP A 1 70 ? -16.674 -0.583 11.890 1.00 87.56 70 TRP A N 1
ATOM 534 C CA . TRP A 1 70 ? -18.111 -0.353 11.964 1.00 87.56 70 TRP A CA 1
ATOM 535 C C . TRP A 1 70 ? -18.698 -1.204 13.093 1.00 87.56 70 TRP A C 1
ATOM 537 O O . TRP A 1 70 ? -18.191 -2.283 13.397 1.00 87.56 70 TRP A O 1
ATOM 547 N N . LYS A 1 71 ? -19.728 -0.676 13.756 1.00 69.06 71 LYS A N 1
ATOM 548 C CA . LYS A 1 71 ? -20.480 -1.341 14.824 1.00 69.06 71 LYS A CA 1
ATOM 549 C C . LYS A 1 71 ? -21.954 -1.352 14.471 1.00 69.06 71 LYS A C 1
ATOM 551 O O . LYS A 1 71 ? -22.407 -0.328 13.911 1.00 69.06 71 LYS A O 1
#

Sequence (71 aa):
WGYGRAGWCPGQDVHPMITDITDYVATGEENVMQYSACRESWNGCVDPPVCPPNDCYCPEIAVSSYIIIWK

Foldseek 3Di:
DPDDDDQDDPPDDRDDDDDDCPVVDDPPDDDDDDDDDADDDPHDGDHHDAQDPDPPDGDDDDDDDDDDDDD

pLDDT: mean 87.31, std 8.07, range [51.97, 94.75]